Protein AF-A0A8D2KF83-F1 (afdb_monomer_lite)

Organism: Urocitellus parryii (NCBI:txid9999)

pLDDT: mean 86.52, std 8.96, range [52.28, 95.06]

Structure (mmCIF, N/CA/C/O backbone):
data_AF-A0A8D2KF83-F1
#
_entry.id   AF-A0A8D2KF83-F1
#
loop_
_atom_site.group_PDB
_atom_site.id
_atom_site.type_symbol
_atom_site.label_atom_id
_atom_site.label_alt_id
_atom_site.label_comp_id
_atom_site.label_asym_id
_atom_site.label_entity_id
_atom_site.label_seq_id
_atom_site.pdbx_PDB_ins_code
_atom_site.Cartn_x
_atom_site.Cartn_y
_atom_site.Cartn_z
_atom_site.occupancy
_atom_site.B_iso_or_equiv
_atom_site.auth_seq_id
_atom_site.auth_comp_id
_atom_site.auth_asym_id
_atom_site.auth_atom_id
_atom_site.pdbx_PDB_model_num
ATOM 1 N N . MET A 1 1 ? -5.659 -16.496 -5.831 1.00 52.28 1 MET A N 1
ATOM 2 C CA . MET A 1 1 ? -4.749 -15.343 -5.654 1.00 52.28 1 MET A CA 1
ATOM 3 C C . MET A 1 1 ? -4.440 -15.229 -4.173 1.00 52.28 1 MET A C 1
ATOM 5 O O . MET A 1 1 ? -5.376 -15.112 -3.394 1.00 52.28 1 MET A O 1
ATOM 9 N N . THR A 1 2 ? -3.176 -15.335 -3.769 1.00 66.31 2 THR A N 1
ATOM 10 C CA . THR A 1 2 ? -2.797 -15.250 -2.349 1.00 66.31 2 THR A CA 1
ATOM 11 C C . THR A 1 2 ? -2.281 -13.847 -2.061 1.00 66.31 2 THR A C 1
ATOM 13 O O . THR A 1 2 ? -1.298 -13.417 -2.662 1.00 66.31 2 THR A O 1
ATOM 16 N N . MET A 1 3 ? -2.948 -13.126 -1.159 1.00 77.25 3 MET A N 1
ATOM 17 C CA . MET A 1 3 ? -2.523 -11.797 -0.715 1.00 77.25 3 MET A CA 1
ATOM 18 C C . MET A 1 3 ? -1.147 -11.874 -0.042 1.00 77.25 3 MET A C 1
ATOM 20 O O . MET A 1 3 ? -0.952 -12.629 0.915 1.00 77.25 3 MET A O 1
ATOM 24 N N . GLY A 1 4 ? -0.189 -11.097 -0.554 1.00 82.75 4 GLY A N 1
ATOM 25 C CA . GLY A 1 4 ? 1.156 -10.984 0.022 1.00 82.75 4 GLY A CA 1
ATOM 26 C C . GLY A 1 4 ? 1.168 -10.257 1.373 1.00 82.75 4 GLY A C 1
ATOM 27 O O . GLY A 1 4 ? 0.194 -9.596 1.730 1.00 82.75 4 GLY A O 1
ATOM 28 N N . LYS A 1 5 ? 2.294 -10.342 2.097 1.00 86.25 5 LYS A N 1
ATOM 29 C CA . LYS A 1 5 ? 2.493 -9.728 3.426 1.00 86.25 5 LYS A CA 1
ATOM 30 C C . LYS A 1 5 ? 2.063 -8.253 3.475 1.00 86.25 5 LYS A C 1
ATOM 32 O O . LYS A 1 5 ? 1.302 -7.888 4.360 1.00 86.25 5 LYS A O 1
ATOM 37 N N . LEU A 1 6 ? 2.451 -7.463 2.470 1.00 86.94 6 LEU A N 1
ATOM 38 C CA . LEU A 1 6 ? 2.089 -6.045 2.348 1.00 86.94 6 LEU A CA 1
ATOM 39 C C . LEU A 1 6 ? 0.571 -5.807 2.448 1.00 86.94 6 LEU A C 1
ATOM 41 O O . LEU A 1 6 ? 0.119 -5.006 3.257 1.00 86.94 6 LEU A O 1
ATOM 45 N N . HIS A 1 7 ? -0.223 -6.537 1.662 1.00 89.44 7 HIS A N 1
ATOM 46 C CA . HIS A 1 7 ? -1.681 -6.385 1.646 1.00 89.44 7 HIS A CA 1
ATOM 47 C C . HIS A 1 7 ? -2.309 -6.759 2.988 1.00 89.44 7 HIS A C 1
ATOM 49 O O . HIS A 1 7 ? -3.249 -6.104 3.430 1.00 89.44 7 HIS A O 1
ATOM 55 N N . LYS A 1 8 ? -1.788 -7.813 3.635 1.00 89.88 8 LYS A N 1
ATOM 56 C CA . LYS A 1 8 ? -2.270 -8.256 4.948 1.00 89.88 8 LYS A CA 1
ATOM 57 C C . LYS A 1 8 ? -2.032 -7.188 6.007 1.00 89.88 8 LYS A C 1
ATOM 59 O O . LYS A 1 8 ? -2.953 -6.881 6.746 1.00 89.88 8 LYS A O 1
ATOM 64 N N . GLU A 1 9 ? -0.841 -6.598 6.039 1.00 90.75 9 GLU A N 1
ATOM 65 C CA . GLU A 1 9 ? -0.510 -5.543 7.001 1.00 90.75 9 GLU A CA 1
ATOM 66 C C . GLU A 1 9 ? -1.357 -4.284 6.803 1.00 90.75 9 GLU A C 1
ATOM 68 O O . GLU A 1 9 ? -1.806 -3.694 7.780 1.00 90.75 9 GLU A O 1
ATOM 73 N N . ILE A 1 10 ? -1.603 -3.878 5.551 1.00 91.25 10 ILE A N 1
ATOM 74 C CA . ILE A 1 10 ? -2.478 -2.735 5.251 1.00 91.25 10 ILE A CA 1
ATOM 75 C C . ILE A 1 10 ? -3.904 -3.026 5.730 1.00 91.25 10 ILE A C 1
ATOM 77 O O . ILE A 1 10 ? -4.496 -2.209 6.428 1.00 91.25 10 ILE A O 1
ATOM 81 N N . GLY A 1 11 ? -4.439 -4.206 5.402 1.00 92.25 11 GLY A N 1
ATOM 82 C CA . GLY A 1 11 ? -5.773 -4.614 5.845 1.00 92.25 11 GLY A CA 1
ATOM 83 C C . GLY A 1 11 ? -5.890 -4.686 7.368 1.00 92.25 11 GLY A C 1
ATOM 84 O O . GLY A 1 11 ? -6.856 -4.180 7.928 1.00 92.25 11 GLY A O 1
ATOM 85 N N . GLN A 1 12 ? -4.888 -5.257 8.043 1.00 93.12 12 GLN A N 1
ATOM 86 C CA . GLN A 1 12 ? -4.838 -5.322 9.504 1.00 93.12 12 GLN A CA 1
ATOM 87 C C . GLN A 1 12 ? -4.839 -3.933 10.137 1.00 93.12 12 GLN A C 1
ATOM 89 O O . GLN A 1 12 ? -5.606 -3.716 11.068 1.00 93.12 12 GLN A O 1
ATOM 94 N N . LEU A 1 13 ? -4.047 -2.991 9.615 1.00 93.62 13 LEU A N 1
ATOM 95 C CA . LEU A 1 13 ? -4.019 -1.626 10.137 1.00 93.62 13 LEU A CA 1
ATOM 96 C C . LEU A 1 13 ? -5.391 -0.950 10.038 1.00 93.62 13 LEU A C 1
ATOM 98 O O . LEU A 1 13 ? -5.814 -0.292 10.987 1.00 93.62 13 LEU A O 1
ATOM 102 N N . ILE A 1 14 ? -6.077 -1.110 8.901 1.00 92.88 14 ILE A N 1
ATOM 103 C CA . ILE A 1 14 ? -7.400 -0.514 8.671 1.00 92.88 14 ILE A CA 1
ATOM 104 C C . ILE A 1 14 ? -8.417 -1.084 9.663 1.00 92.88 14 ILE A C 1
ATOM 106 O O . ILE A 1 14 ? -9.109 -0.316 10.322 1.00 92.88 14 ILE A O 1
ATOM 110 N N . VAL A 1 15 ? -8.473 -2.413 9.801 1.00 93.81 15 VAL A N 1
ATOM 111 C CA . VAL A 1 15 ? -9.400 -3.083 10.727 1.00 93.81 15 VAL A CA 1
ATOM 112 C C . VAL A 1 15 ? -9.115 -2.671 12.171 1.00 93.81 15 VAL A C 1
ATOM 114 O O . VAL A 1 15 ? -10.012 -2.185 12.847 1.00 93.81 15 VAL A O 1
ATOM 117 N N . GLN A 1 16 ? -7.858 -2.754 12.614 1.00 92.31 16 GLN A N 1
ATOM 118 C CA . GLN A 1 16 ? -7.469 -2.381 13.979 1.00 92.31 16 GLN A CA 1
ATOM 119 C C . GLN A 1 16 ? -7.768 -0.915 14.293 1.00 92.31 16 GLN A C 1
ATOM 121 O O . GLN A 1 16 ? -8.161 -0.592 15.405 1.00 92.31 16 GLN A O 1
ATOM 126 N N . SER A 1 17 ? -7.588 -0.023 13.318 1.00 91.25 17 SER A N 1
ATOM 127 C CA . SER A 1 17 ? -7.868 1.401 13.514 1.00 91.25 17 SER A CA 1
ATOM 128 C C . SER A 1 17 ? -9.363 1.708 13.547 1.00 91.25 17 SER A C 1
ATOM 130 O O . SER A 1 17 ? -9.747 2.684 14.174 1.00 91.25 17 SER A O 1
ATOM 132 N N . ALA A 1 18 ? -10.190 0.903 12.878 1.00 89.50 18 ALA A N 1
ATOM 133 C CA . ALA A 1 18 ? -11.642 1.062 12.872 1.00 89.50 18 ALA A CA 1
ATOM 134 C C . ALA A 1 18 ? -12.328 0.407 14.085 1.00 89.50 18 ALA A C 1
ATOM 136 O O . ALA A 1 18 ? -13.418 0.825 14.463 1.00 89.50 18 ALA A O 1
ATOM 137 N N . GLU A 1 19 ? -11.719 -0.627 14.670 1.00 92.56 19 GLU A N 1
ATOM 138 C CA . GLU A 1 19 ? -12.278 -1.374 15.805 1.00 92.56 19 GLU A CA 1
ATOM 139 C C . GLU A 1 19 ? -11.899 -0.798 17.175 1.00 92.56 19 GLU A C 1
ATOM 141 O O . GLU A 1 19 ? -12.510 -1.186 18.168 1.00 92.56 19 GLU A O 1
ATOM 146 N N . ASP A 1 20 ? -10.913 0.099 17.249 1.00 92.00 20 ASP A N 1
ATOM 147 C CA . ASP A 1 20 ? -10.444 0.700 18.500 1.00 92.00 20 ASP A CA 1
ATOM 148 C C . ASP A 1 20 ? -11.245 1.974 18.844 1.00 92.00 20 ASP A C 1
ATOM 150 O O . ASP A 1 20 ? -11.011 3.024 18.239 1.00 92.00 20 ASP A O 1
ATOM 154 N N . PRO A 1 21 ? -12.179 1.921 19.816 1.00 89.38 21 PRO A N 1
ATOM 155 C CA . PRO A 1 21 ? -13.003 3.068 20.184 1.00 89.38 21 PRO A CA 1
ATOM 156 C C . PRO A 1 21 ? -12.237 4.134 20.979 1.00 89.38 21 PRO A C 1
ATOM 158 O O . PRO A 1 21 ? -12.748 5.240 21.147 1.00 89.38 21 PRO A O 1
ATOM 161 N N . GLU A 1 22 ? -11.046 3.818 21.498 1.00 94.19 22 GLU A N 1
ATOM 162 C CA . GLU A 1 22 ? -10.211 4.768 22.244 1.00 94.19 22 GLU A CA 1
ATOM 163 C C . GLU A 1 22 ? -9.269 5.553 21.324 1.00 94.19 22 GLU A C 1
ATOM 165 O O . GLU A 1 22 ? -8.672 6.556 21.730 1.00 94.19 22 GLU A O 1
ATOM 170 N N . LYS A 1 23 ? -9.148 5.126 20.066 1.00 93.56 23 LYS A N 1
ATOM 171 C CA . LYS A 1 23 ? -8.309 5.780 19.074 1.00 93.56 23 LYS A CA 1
ATOM 172 C C . LYS A 1 23 ? -8.998 7.020 18.522 1.00 93.56 23 LYS A C 1
ATOM 174 O O . LYS A 1 23 ? -10.080 6.959 17.949 1.00 93.56 23 LYS A O 1
ATOM 179 N N . SER A 1 24 ? -8.337 8.165 18.652 1.00 95.06 24 SER A N 1
ATOM 180 C CA . SER A 1 24 ? -8.831 9.413 18.068 1.00 95.06 24 SER A CA 1
ATOM 181 C C . SER A 1 24 ? -8.706 9.422 16.542 1.00 95.06 24 SER A C 1
ATOM 183 O O . SER A 1 24 ? -7.758 8.865 15.981 1.00 95.06 24 SER A O 1
ATOM 185 N N . ASP A 1 25 ? -9.583 10.172 15.872 1.00 93.94 25 ASP A N 1
ATOM 186 C CA . ASP A 1 25 ? -9.520 10.393 14.420 1.00 93.94 25 ASP A CA 1
ATOM 187 C C . ASP A 1 25 ? -8.131 10.872 13.963 1.00 93.94 25 ASP A C 1
ATOM 189 O O . ASP A 1 25 ? -7.599 10.421 12.948 1.00 93.94 25 ASP A O 1
ATOM 193 N N . SER A 1 26 ? -7.488 11.744 14.746 1.00 94.94 26 SER A N 1
ATOM 194 C CA . SER A 1 26 ? -6.135 12.239 14.469 1.00 94.94 26 SER A CA 1
ATOM 195 C C . SER A 1 26 ? -5.084 11.124 14.458 1.00 94.94 26 SER A C 1
ATOM 197 O O . SER A 1 26 ? -4.189 11.133 13.611 1.00 94.94 26 SER A O 1
ATOM 199 N N . GLN A 1 27 ? -5.185 10.153 15.371 1.00 93.44 27 GLN A N 1
ATOM 200 C CA . GLN A 1 27 ? -4.292 8.989 15.402 1.00 93.44 27 GLN A CA 1
ATOM 201 C C . GLN A 1 27 ? -4.560 8.058 14.217 1.00 93.44 27 GLN A C 1
ATOM 203 O O . GLN A 1 27 ? -3.614 7.584 13.595 1.00 93.44 27 GLN A O 1
ATOM 208 N N . VAL A 1 28 ? -5.828 7.846 13.847 1.00 93.75 28 VAL A N 1
ATOM 209 C CA . VAL A 1 28 ? -6.197 7.077 12.646 1.00 93.75 28 VAL A CA 1
ATOM 210 C C . VAL A 1 28 ? -5.576 7.701 11.392 1.00 93.75 28 VAL A C 1
ATOM 212 O O . VAL A 1 28 ? -4.927 7.009 10.605 1.00 93.75 28 VAL A O 1
ATOM 215 N N . ILE A 1 29 ? -5.708 9.021 11.226 1.00 94.25 29 ILE A N 1
ATOM 216 C CA . ILE A 1 29 ? -5.112 9.759 10.103 1.00 94.25 29 ILE A CA 1
ATOM 217 C C . ILE A 1 29 ? -3.585 9.623 10.111 1.00 94.25 29 ILE A C 1
ATOM 219 O O . ILE A 1 29 ? -2.984 9.386 9.060 1.00 94.25 29 ILE A O 1
ATOM 223 N N . GLN A 1 30 ? -2.948 9.758 11.278 1.00 94.31 30 GLN A N 1
ATOM 224 C CA . GLN A 1 30 ? -1.497 9.636 11.409 1.00 94.31 30 GLN A CA 1
ATOM 225 C C . GLN A 1 30 ? -1.002 8.244 11.003 1.00 94.31 30 GLN A C 1
ATOM 227 O O . GLN A 1 30 ? -0.040 8.140 10.240 1.00 94.31 30 GLN A O 1
ATOM 232 N N . ASP A 1 31 ? -1.679 7.190 11.442 1.00 93.06 31 ASP A N 1
ATOM 233 C CA . ASP A 1 31 ? -1.302 5.813 11.135 1.00 93.06 31 ASP A CA 1
ATOM 234 C C . ASP A 1 31 ? -1.465 5.484 9.651 1.00 93.06 31 ASP A C 1
ATOM 236 O O . ASP A 1 31 ? -0.565 4.903 9.036 1.00 93.06 31 ASP A O 1
ATOM 240 N N . ILE A 1 32 ? -2.569 5.925 9.038 1.00 92.62 32 ILE A N 1
ATOM 241 C CA . ILE A 1 32 ? -2.770 5.809 7.590 1.00 92.62 32 ILE A CA 1
ATOM 242 C C . ILE A 1 32 ? -1.664 6.564 6.847 1.00 92.62 32 ILE A C 1
ATOM 244 O O . ILE A 1 32 ? -1.087 6.030 5.897 1.00 92.62 32 ILE A O 1
ATOM 248 N N . ALA A 1 33 ? -1.318 7.778 7.283 1.00 92.88 33 ALA A N 1
ATOM 249 C CA . ALA A 1 33 ? -0.263 8.569 6.659 1.00 92.88 33 ALA A CA 1
ATOM 250 C C . ALA A 1 33 ? 1.112 7.888 6.764 1.00 92.88 33 ALA A C 1
ATOM 252 O O . ALA A 1 33 ? 1.864 7.865 5.786 1.00 92.88 33 ALA A O 1
ATOM 253 N N . LEU A 1 34 ? 1.445 7.307 7.920 1.00 93.31 34 LEU A N 1
ATOM 254 C CA . LEU A 1 34 ? 2.684 6.554 8.120 1.00 93.31 34 LEU A CA 1
ATOM 255 C C . LEU A 1 34 ? 2.728 5.314 7.226 1.00 93.31 34 LEU A C 1
ATOM 257 O O . LEU A 1 34 ? 3.694 5.134 6.482 1.00 93.31 34 LEU A O 1
ATOM 261 N N . LYS A 1 35 ? 1.658 4.512 7.207 1.00 93.75 35 LYS A N 1
ATOM 262 C CA . LYS A 1 35 ? 1.602 3.309 6.366 1.00 93.75 35 LYS A CA 1
ATOM 263 C C . LYS A 1 35 ? 1.671 3.644 4.883 1.00 93.75 35 LYS A C 1
ATOM 265 O O . LYS A 1 35 ? 2.365 2.972 4.126 1.00 93.75 35 LYS A O 1
ATOM 270 N N . THR A 1 36 ? 1.022 4.727 4.473 1.00 91.19 36 THR A N 1
ATOM 271 C CA . THR A 1 36 ? 1.084 5.230 3.099 1.00 91.19 36 THR A CA 1
ATOM 272 C C . THR A 1 36 ? 2.519 5.610 2.715 1.00 91.19 36 THR A C 1
ATOM 274 O O . THR A 1 36 ? 3.001 5.208 1.656 1.00 91.19 36 THR A O 1
ATOM 277 N N . LYS A 1 37 ? 3.263 6.296 3.596 1.00 90.00 37 LYS A N 1
ATOM 278 C CA . LYS A 1 37 ? 4.689 6.612 3.376 1.00 90.00 37 LYS A CA 1
ATOM 279 C C . LYS A 1 37 ? 5.567 5.364 3.260 1.00 90.00 37 LYS A C 1
ATOM 281 O O . LYS A 1 37 ? 6.474 5.346 2.426 1.00 90.00 37 LYS A O 1
ATOM 286 N N . GLU A 1 38 ? 5.313 4.320 4.049 1.00 90.44 38 GLU A N 1
ATOM 287 C CA . GLU A 1 38 ? 6.019 3.036 3.904 1.00 90.44 38 GLU A CA 1
ATOM 288 C C . GLU A 1 38 ? 5.788 2.424 2.518 1.00 90.44 38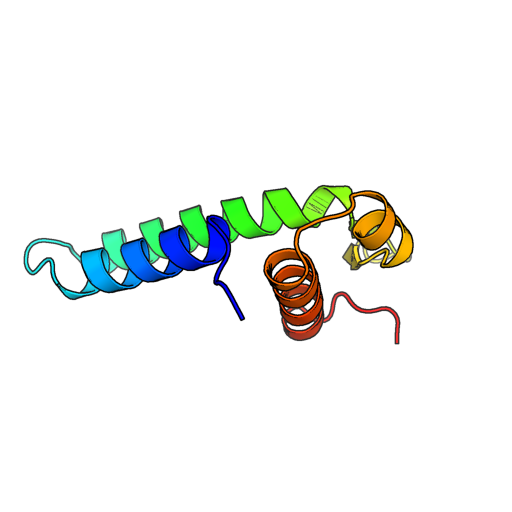 GLU A C 1
ATOM 290 O O . GLU A 1 38 ? 6.732 1.982 1.861 1.00 90.44 38 GLU A O 1
ATOM 295 N N . ILE A 1 39 ? 4.541 2.438 2.037 1.00 90.12 39 ILE A N 1
ATOM 296 C CA . ILE A 1 39 ? 4.201 1.922 0.708 1.00 90.12 39 ILE A CA 1
ATOM 297 C C . ILE A 1 39 ? 4.946 2.713 -0.377 1.00 90.12 39 ILE A C 1
ATOM 299 O O . ILE A 1 39 ? 5.576 2.113 -1.250 1.00 90.12 39 ILE A O 1
ATOM 303 N N . PHE A 1 40 ? 4.956 4.045 -0.295 1.00 86.25 40 PHE A N 1
ATOM 304 C CA . PHE A 1 40 ? 5.718 4.881 -1.227 1.00 86.25 40 PHE A CA 1
ATOM 305 C C . PHE A 1 40 ? 7.224 4.647 -1.149 1.00 86.25 40 PHE A C 1
ATOM 307 O O . PHE A 1 40 ? 7.899 4.701 -2.172 1.00 86.25 40 PHE A O 1
ATOM 314 N N . THR A 1 41 ? 7.760 4.343 0.031 1.00 86.69 41 THR A N 1
ATOM 315 C CA . THR A 1 41 ? 9.177 3.992 0.198 1.00 86.69 41 THR A CA 1
ATOM 316 C C . THR A 1 41 ? 9.516 2.689 -0.524 1.00 86.69 41 THR A C 1
ATOM 318 O O . THR A 1 41 ? 10.593 2.578 -1.103 1.00 86.69 41 THR A O 1
ATOM 321 N N . ASN A 1 42 ? 8.585 1.732 -0.574 1.00 84.81 42 ASN A N 1
ATOM 322 C CA . ASN A 1 42 ? 8.746 0.525 -1.385 1.00 84.81 42 ASN A CA 1
A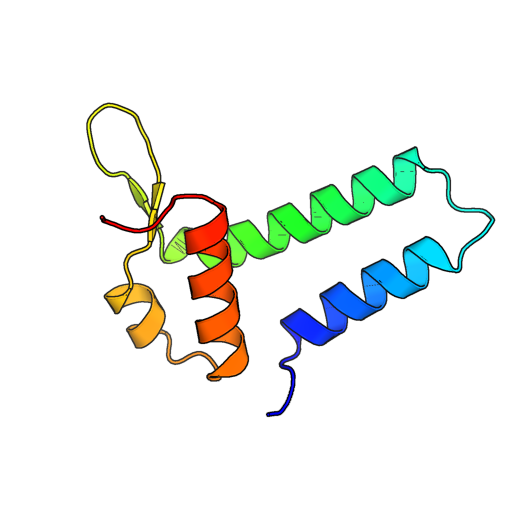TOM 323 C C . ASN A 1 42 ? 8.653 0.810 -2.888 1.00 84.81 42 ASN A C 1
ATOM 325 O O . ASN A 1 42 ? 9.294 0.113 -3.668 1.00 84.81 42 ASN A O 1
ATOM 329 N N . LEU A 1 43 ? 7.880 1.816 -3.303 1.00 85.75 43 LEU A N 1
ATOM 330 C CA . LEU A 1 43 ? 7.742 2.206 -4.710 1.00 85.75 43 LEU A CA 1
ATOM 331 C C . LEU A 1 43 ? 8.907 3.086 -5.202 1.00 85.75 43 LEU A C 1
ATOM 333 O O . LEU A 1 43 ? 9.284 3.014 -6.370 1.00 85.75 43 LEU A O 1
ATOM 337 N N . ALA A 1 44 ? 9.500 3.891 -4.316 1.00 86.44 44 ALA A N 1
ATOM 338 C CA . ALA A 1 44 ? 10.506 4.901 -4.643 1.00 86.44 44 ALA A CA 1
ATOM 339 C C . ALA A 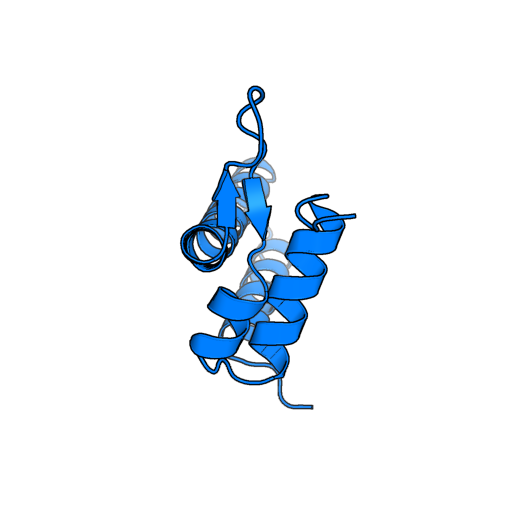1 44 ? 11.720 4.381 -5.445 1.00 86.44 44 ALA A C 1
ATOM 341 O O . ALA A 1 44 ? 12.089 5.056 -6.407 1.00 86.44 44 ALA A O 1
ATOM 342 N N . PRO A 1 45 ? 12.311 3.203 -5.147 1.00 88.38 45 PRO A N 1
ATOM 343 C CA . PRO A 1 45 ? 13.441 2.662 -5.909 1.00 88.38 45 PRO A CA 1
ATOM 344 C C . PRO A 1 45 ? 13.111 2.349 -7.370 1.00 88.38 45 PRO A C 1
ATOM 346 O O . PRO A 1 45 ? 14.014 2.222 -8.191 1.00 88.38 45 PRO A O 1
ATOM 349 N N . PHE A 1 46 ? 11.825 2.197 -7.686 1.00 88.38 46 PHE A N 1
ATOM 350 C CA . PHE A 1 46 ? 11.336 1.902 -9.029 1.00 88.38 46 PHE A CA 1
ATOM 351 C C . PHE A 1 46 ? 10.808 3.150 -9.725 1.00 88.38 46 PHE A C 1
ATOM 353 O O . PHE A 1 46 ? 10.307 3.053 -10.836 1.00 88.38 46 PHE A O 1
ATOM 360 N N . SER A 1 47 ? 10.891 4.317 -9.088 1.00 85.69 47 SER A N 1
ATOM 361 C CA . SER A 1 47 ? 10.470 5.581 -9.676 1.00 85.69 47 SER A CA 1
ATOM 362 C C . SER A 1 47 ? 11.676 6.420 -10.080 1.00 85.69 47 SER A C 1
ATOM 364 O O . SER A 1 47 ? 12.621 6.575 -9.312 1.00 85.69 47 SER A O 1
ATOM 366 N N . GLU A 1 48 ? 11.625 6.991 -11.275 1.00 85.12 48 GLU A N 1
ATOM 367 C CA . GLU A 1 48 ? 12.622 7.914 -11.806 1.00 85.12 48 GLU A CA 1
ATOM 368 C C . GLU A 1 48 ? 12.004 9.299 -11.992 1.00 85.12 48 GLU A C 1
ATOM 370 O O . GLU A 1 48 ? 10.809 9.440 -12.257 1.00 85.12 48 GLU A O 1
ATOM 375 N N . VAL A 1 49 ? 12.807 10.345 -11.824 1.00 79.25 49 VAL A N 1
ATOM 376 C CA . VAL A 1 49 ? 12.354 11.713 -12.086 1.00 79.25 49 VAL A CA 1
ATOM 377 C C . VAL A 1 49 ? 12.308 11.910 -13.599 1.00 79.25 49 VAL A C 1
ATOM 379 O O . VAL A 1 49 ? 13.325 11.756 -14.269 1.00 79.25 49 VAL A O 1
ATOM 382 N N . SER A 1 50 ? 11.134 12.230 -14.142 1.00 71.06 50 SER A N 1
ATOM 383 C CA . SER A 1 50 ? 10.974 12.578 -15.555 1.00 71.06 50 SER A CA 1
ATOM 384 C C . SER A 1 50 ? 10.715 14.073 -15.718 1.00 71.06 50 SER A C 1
ATOM 386 O O . SER A 1 50 ? 9.770 14.617 -15.145 1.00 71.06 50 SER A O 1
ATOM 388 N N . GLY A 1 51 ? 11.529 14.710 -16.564 1.00 62.81 51 GLY A N 1
ATOM 389 C CA . GLY A 1 51 ? 11.369 16.101 -16.991 1.00 62.81 51 GLY A CA 1
ATOM 390 C C . GLY A 1 51 ? 11.768 17.160 -15.956 1.00 62.81 51 GLY A C 1
ATOM 391 O O . GLY A 1 51 ? 12.060 16.868 -14.798 1.00 62.81 51 GLY A O 1
ATOM 392 N N . ASP A 1 52 ? 11.738 18.415 -16.407 1.00 55.78 52 ASP A N 1
ATOM 393 C CA . ASP A 1 52 ? 12.184 19.624 -15.687 1.00 55.78 52 ASP A CA 1
ATOM 394 C C . ASP A 1 52 ? 11.299 19.991 -14.468 1.00 55.78 52 ASP A C 1
ATOM 396 O O . ASP A 1 52 ? 11.593 20.908 -13.711 1.00 55.78 52 ASP A O 1
ATOM 400 N N . GLY A 1 53 ? 10.199 19.254 -14.254 1.00 60.12 53 GLY A N 1
ATOM 401 C CA . GLY A 1 53 ? 9.203 19.495 -13.200 1.00 60.12 53 GLY A CA 1
ATOM 402 C C . GLY A 1 53 ? 9.261 18.541 -12.002 1.00 60.12 53 GLY A C 1
ATOM 403 O O . GLY A 1 53 ? 8.351 18.556 -11.176 1.00 60.12 53 GLY A O 1
ATOM 404 N N . GLY A 1 54 ? 10.268 17.666 -11.906 1.00 66.06 54 GLY A N 1
ATOM 405 C CA . GLY A 1 54 ? 10.460 16.808 -10.727 1.00 66.06 54 GLY A CA 1
ATOM 406 C C . GLY A 1 54 ? 9.429 15.680 -10.548 1.00 66.06 54 GLY A C 1
ATOM 407 O O . GLY A 1 54 ? 9.429 15.008 -9.513 1.00 66.06 54 GLY A O 1
ATOM 408 N N . LYS A 1 55 ? 8.547 15.446 -11.531 1.00 74.44 55 LYS A N 1
ATOM 409 C CA . LYS A 1 55 ? 7.498 14.423 -11.444 1.00 74.44 55 LYS A CA 1
ATOM 410 C C . LYS A 1 55 ? 8.127 13.028 -11.455 1.00 74.44 55 LYS A C 1
ATOM 412 O O . LYS A 1 55 ? 8.884 12.681 -12.362 1.00 74.44 55 LYS A O 1
ATOM 417 N N . ARG A 1 56 ? 7.810 12.219 -10.441 1.00 81.81 56 ARG A N 1
ATOM 418 C CA . ARG A 1 56 ? 8.261 10.824 -10.357 1.00 81.81 56 ARG A CA 1
ATOM 419 C C . ARG A 1 56 ? 7.391 9.934 -11.225 1.00 81.81 56 ARG A C 1
ATOM 421 O O . ARG A 1 56 ? 6.166 10.013 -11.181 1.00 81.81 56 ARG A O 1
ATOM 428 N N . VAL A 1 57 ? 8.044 9.069 -11.981 1.00 88.1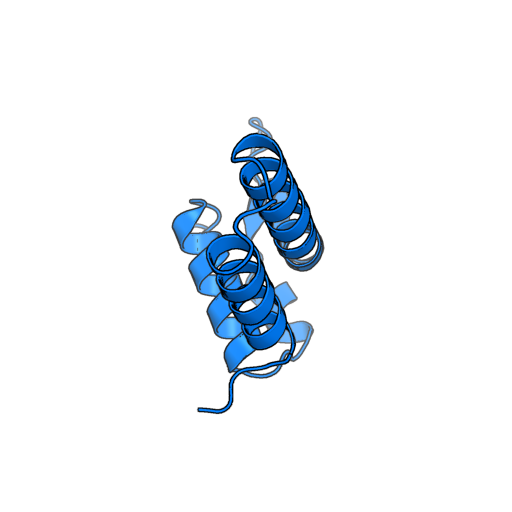2 57 VAL A N 1
ATOM 429 C CA . VAL A 1 57 ? 7.414 8.166 -12.930 1.00 88.12 57 VAL A CA 1
ATOM 430 C C . VAL A 1 57 ? 7.935 6.754 -12.696 1.00 88.12 57 VAL A C 1
ATOM 432 O O . VAL A 1 57 ? 9.126 6.553 -12.488 1.00 88.12 57 VAL A O 1
ATOM 435 N N . LEU A 1 58 ? 7.043 5.772 -12.686 1.00 89.44 58 LEU A N 1
ATOM 436 C CA . LEU A 1 58 ? 7.354 4.370 -12.468 1.00 89.44 58 LEU A CA 1
ATOM 437 C C . LEU A 1 58 ? 8.122 3.800 -13.667 1.00 89.44 58 LEU A C 1
ATOM 439 O O . LEU A 1 58 ? 7.641 3.792 -14.800 1.00 89.44 58 LEU A O 1
ATOM 443 N N . ASN A 1 59 ? 9.297 3.252 -13.388 1.00 89.94 59 ASN A N 1
ATOM 444 C CA . ASN A 1 59 ? 10.068 2.425 -14.294 1.00 89.94 59 ASN A CA 1
ATOM 445 C C . ASN A 1 59 ? 9.606 0.962 -14.150 1.00 89.94 59 ASN A C 1
ATOM 447 O O . ASN A 1 59 ? 9.981 0.247 -13.217 1.00 89.94 59 ASN A O 1
ATOM 451 N N . LEU A 1 60 ? 8.753 0.524 -15.080 1.00 85.12 60 LEU A N 1
ATOM 452 C CA . LEU A 1 60 ? 8.170 -0.824 -15.071 1.00 85.12 60 LEU A CA 1
ATOM 453 C C . LEU A 1 60 ? 9.215 -1.930 -15.210 1.00 85.12 60 LEU A C 1
ATOM 455 O O . LEU A 1 60 ? 9.063 -2.995 -14.615 1.00 85.12 60 LEU A O 1
ATOM 459 N N . GLU A 1 61 ? 10.280 -1.677 -15.964 1.00 86.94 61 GLU A N 1
ATOM 460 C CA . GLU A 1 61 ? 11.356 -2.647 -16.150 1.00 86.94 61 GLU A CA 1
ATOM 461 C C . GLU A 1 61 ? 12.115 -2.860 -14.836 1.00 86.94 61 GLU A C 1
ATOM 463 O O . GLU A 1 61 ? 12.335 -4.002 -14.431 1.00 86.94 61 GLU A O 1
ATOM 468 N N . ALA A 1 62 ? 12.419 -1.782 -14.103 1.00 87.88 62 ALA A N 1
ATOM 469 C CA . ALA A 1 62 ? 13.029 -1.863 -12.776 1.00 87.88 62 ALA A CA 1
ATOM 470 C C . ALA A 1 62 ? 12.134 -2.611 -11.770 1.00 87.88 62 ALA A C 1
ATOM 472 O O . ALA A 1 62 ? 12.629 -3.413 -10.972 1.00 87.88 62 ALA A O 1
ATOM 473 N N . LEU A 1 63 ? 10.814 -2.393 -11.832 1.00 88.06 63 LEU A N 1
ATOM 474 C CA . LEU A 1 63 ? 9.847 -3.095 -10.986 1.00 88.06 63 LEU A CA 1
ATOM 475 C C . LEU A 1 63 ? 9.843 -4.610 -11.270 1.00 88.06 63 LEU A C 1
ATOM 477 O O . LEU A 1 63 ? 9.961 -5.408 -10.338 1.00 88.06 63 LEU A O 1
ATOM 481 N N . LYS A 1 64 ? 9.794 -5.011 -12.549 1.00 86.88 64 LYS A N 1
ATOM 482 C CA . LYS A 1 64 ? 9.817 -6.425 -12.976 1.00 86.88 64 LYS A CA 1
ATOM 483 C C . LYS A 1 64 ? 11.141 -7.119 -12.660 1.00 86.88 64 LYS A C 1
ATOM 485 O O . LYS A 1 64 ? 11.158 -8.289 -12.273 1.00 86.88 64 LYS A O 1
ATOM 490 N N . GLN A 1 65 ? 12.267 -6.410 -12.775 1.00 88.69 65 GLN A N 1
ATOM 491 C CA . GLN A 1 65 ? 13.590 -6.950 -12.440 1.00 88.69 65 GLN A CA 1
ATOM 492 C C . GLN A 1 65 ? 13.706 -7.361 -10.969 1.00 88.69 65 GLN A C 1
ATOM 494 O O . GLN A 1 65 ? 14.433 -8.305 -10.652 1.00 88.69 65 GLN A O 1
ATOM 499 N N . LYS A 1 66 ? 12.963 -6.708 -10.066 1.00 86.69 66 LYS A N 1
ATOM 500 C CA . LYS A 1 66 ? 12.952 -7.057 -8.641 1.00 86.69 66 LYS A CA 1
ATOM 501 C C . LYS A 1 66 ? 12.297 -8.414 -8.351 1.00 86.69 66 LYS A C 1
ATOM 503 O O . LYS A 1 66 ? 12.540 -8.965 -7.279 1.00 86.69 66 LYS A O 1
ATOM 508 N N . ARG A 1 67 ? 11.518 -8.965 -9.296 1.00 85.38 67 ARG A N 1
ATOM 509 C CA . ARG A 1 67 ? 10.807 -10.253 -9.186 1.00 85.38 67 ARG A CA 1
ATOM 510 C C . ARG A 1 67 ? 9.949 -10.347 -7.923 1.00 85.38 67 ARG A C 1
ATOM 512 O O . ARG A 1 67 ? 10.045 -11.307 -7.154 1.00 85.38 67 ARG A O 1
ATOM 519 N N . PHE A 1 68 ? 9.119 -9.334 -7.689 1.00 86.19 68 PHE A N 1
ATOM 520 C CA . PHE A 1 68 ? 8.131 -9.406 -6.619 1.00 86.19 68 PHE A CA 1
ATOM 521 C C . PHE A 1 68 ? 7.151 -10.565 -6.849 1.00 86.19 68 PHE A C 1
ATOM 523 O O . PHE A 1 68 ? 6.912 -10.972 -7.987 1.00 86.19 68 PHE A O 1
ATOM 530 N N . PRO A 1 69 ? 6.514 -11.082 -5.784 1.00 89.62 69 PRO A N 1
ATOM 531 C CA . PRO A 1 69 ? 5.336 -11.917 -5.953 1.00 89.62 69 PRO A CA 1
ATOM 532 C C . PRO A 1 69 ? 4.283 -11.185 -6.807 1.00 89.62 69 PRO A C 1
ATOM 534 O O . PRO A 1 69 ? 4.079 -9.986 -6.587 1.00 89.62 69 PRO A O 1
ATOM 537 N N . PRO A 1 70 ? 3.547 -11.876 -7.700 1.00 88.75 70 PRO A N 1
ATOM 538 C CA . PRO A 1 70 ? 2.638 -11.226 -8.650 1.00 88.75 70 PRO A CA 1
ATOM 539 C C . PRO A 1 70 ? 1.615 -10.282 -8.009 1.00 88.75 70 PRO A C 1
ATOM 541 O O . PRO A 1 70 ? 1.300 -9.233 -8.558 1.00 88.75 70 PRO A O 1
ATOM 544 N N . ALA A 1 71 ? 1.110 -10.617 -6.817 1.00 88.50 71 ALA A N 1
ATOM 545 C CA . ALA A 1 71 ? 0.177 -9.754 -6.093 1.00 88.50 71 ALA A CA 1
ATOM 546 C C . ALA A 1 71 ? 0.812 -8.409 -5.698 1.00 88.50 71 ALA A C 1
ATOM 548 O O . ALA A 1 71 ? 0.180 -7.370 -5.833 1.00 88.50 71 ALA A O 1
ATOM 549 N N . THR A 1 72 ? 2.061 -8.425 -5.222 1.00 88.19 72 THR A N 1
ATOM 550 C CA . THR A 1 72 ? 2.781 -7.212 -4.808 1.00 88.19 72 THR A CA 1
ATOM 551 C C . THR A 1 72 ? 3.165 -6.362 -6.012 1.00 88.19 72 THR A C 1
ATOM 553 O O . THR A 1 72 ? 2.998 -5.150 -5.958 1.00 88.19 72 THR A O 1
ATOM 556 N N . GLU A 1 73 ? 3.624 -6.981 -7.102 1.00 89.19 73 GLU A N 1
ATOM 557 C CA . GLU A 1 73 ? 3.920 -6.262 -8.346 1.00 89.19 73 GLU A CA 1
ATOM 558 C C . GLU A 1 73 ? 2.674 -5.548 -8.884 1.00 89.19 73 GLU A C 1
ATOM 560 O O . GLU A 1 73 ? 2.702 -4.338 -9.106 1.00 89.19 73 GLU A O 1
ATOM 565 N N . ASN A 1 74 ? 1.556 -6.273 -8.999 1.00 90.00 74 ASN A N 1
ATOM 566 C CA . ASN A 1 74 ? 0.292 -5.707 -9.463 1.00 90.00 74 ASN A CA 1
ATOM 567 C C . ASN A 1 74 ? -0.200 -4.579 -8.555 1.00 90.00 74 ASN A C 1
ATOM 569 O O . ASN A 1 74 ? -0.711 -3.577 -9.045 1.00 90.00 74 ASN A O 1
ATOM 573 N N . PHE A 1 75 ? -0.058 -4.717 -7.239 1.00 90.75 75 PHE A N 1
ATOM 574 C CA . PHE A 1 75 ? -0.444 -3.659 -6.311 1.00 90.75 75 PHE A CA 1
ATOM 575 C C . PHE A 1 75 ? 0.391 -2.391 -6.504 1.00 90.75 75 PHE A C 1
ATOM 577 O O . PHE A 1 75 ? -0.176 -1.311 -6.634 1.00 90.75 75 PHE A O 1
ATOM 584 N N . LEU A 1 76 ? 1.720 -2.513 -6.584 1.00 89.88 76 LEU A N 1
ATOM 585 C CA . LEU A 1 76 ? 2.612 -1.369 -6.796 1.00 89.88 76 LEU A CA 1
ATOM 586 C C . LEU A 1 76 ? 2.370 -0.694 -8.154 1.00 89.88 76 LEU A C 1
ATOM 588 O O . LEU A 1 76 ? 2.397 0.532 -8.238 1.00 89.88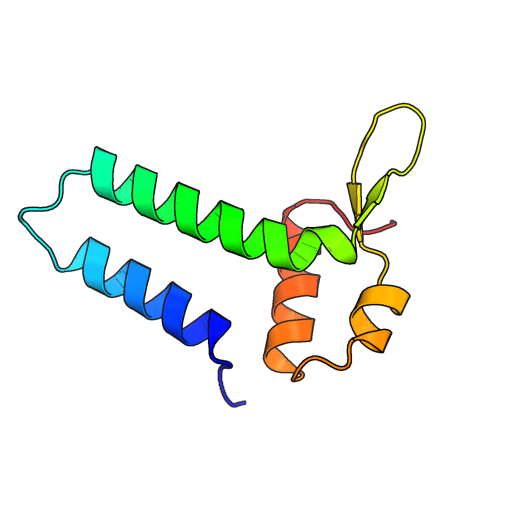 76 LEU A O 1
ATOM 592 N N . TYR A 1 77 ? 2.078 -1.478 -9.194 1.00 90.50 77 TYR A N 1
ATOM 593 C CA . TYR A 1 77 ? 1.700 -0.957 -10.506 1.00 90.50 77 TYR A CA 1
ATOM 594 C C . TYR A 1 77 ? 0.409 -0.130 -10.453 1.00 90.50 77 TYR A C 1
ATOM 596 O O . TYR A 1 77 ? 0.391 1.018 -10.897 1.00 90.50 77 TYR A O 1
ATOM 604 N N . HIS A 1 78 ? -0.666 -0.681 -9.882 1.00 91.44 78 HIS A N 1
ATOM 605 C CA . HIS A 1 78 ? -1.945 0.029 -9.793 1.00 91.44 78 HIS A CA 1
ATOM 606 C C . HIS A 1 78 ? -1.879 1.232 -8.851 1.00 91.44 78 HIS A C 1
ATOM 608 O O . HIS A 1 78 ? -2.523 2.244 -9.115 1.00 91.44 78 HIS A O 1
ATOM 614 N N . LEU A 1 79 ? -1.070 1.161 -7.792 1.00 90.50 79 LEU A N 1
ATOM 615 C CA . LEU A 1 79 ? -0.803 2.312 -6.939 1.00 90.50 79 LEU A CA 1
ATOM 616 C C . LEU A 1 79 ? -0.136 3.440 -7.734 1.00 90.50 79 LEU A C 1
ATOM 618 O O . LEU A 1 79 ? -0.602 4.572 -7.698 1.00 90.50 79 LEU A O 1
ATOM 622 N N . ALA A 1 80 ? 0.909 3.133 -8.505 1.00 89.75 80 ALA A N 1
ATOM 623 C CA . ALA A 1 80 ? 1.547 4.121 -9.370 1.00 89.75 80 ALA A CA 1
ATOM 624 C C . ALA A 1 80 ? 0.574 4.701 -10.413 1.00 89.75 80 ALA A C 1
ATOM 626 O O . ALA A 1 80 ? 0.661 5.883 -10.741 1.00 89.75 80 ALA A O 1
ATOM 627 N N . ALA A 1 81 ? -0.366 3.895 -10.919 1.00 89.44 81 ALA A N 1
ATOM 628 C CA . ALA A 1 81 ? -1.434 4.357 -11.804 1.00 89.44 81 ALA A CA 1
ATOM 629 C C . ALA A 1 81 ? -2.351 5.383 -11.125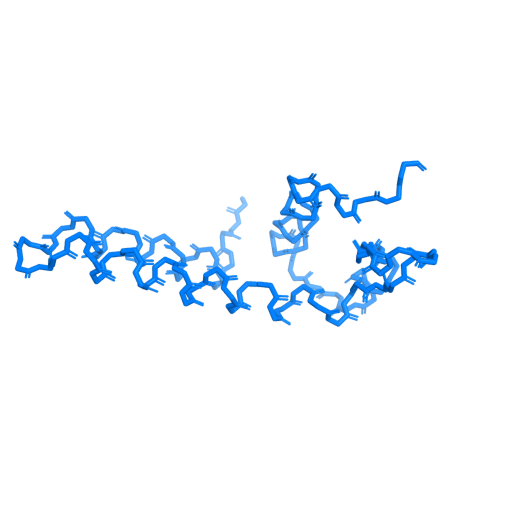 1.00 89.44 81 ALA A C 1
ATOM 631 O O . ALA A 1 81 ? -2.601 6.445 -11.695 1.00 89.44 81 ALA A O 1
ATOM 632 N N . ALA A 1 82 ? -2.806 5.090 -9.903 1.00 89.56 82 ALA A N 1
ATOM 633 C CA . ALA A 1 82 ? -3.653 5.988 -9.118 1.00 89.56 82 ALA A CA 1
ATOM 634 C C . ALA A 1 82 ? -2.953 7.323 -8.809 1.00 89.56 82 ALA A C 1
ATOM 636 O O . ALA A 1 82 ? -3.574 8.379 -8.875 1.00 89.56 82 ALA A O 1
ATOM 637 N N . GLU A 1 83 ? -1.642 7.280 -8.578 1.00 86.81 83 GLU A N 1
ATOM 638 C CA . GLU A 1 83 ? -0.796 8.448 -8.300 1.00 86.81 83 GLU A CA 1
ATOM 639 C C . GLU A 1 83 ? -0.307 9.170 -9.571 1.00 86.81 83 GLU A C 1
ATOM 641 O O . GLU A 1 83 ? 0.563 10.040 -9.515 1.00 86.81 83 GLU A O 1
ATOM 646 N N . GLN A 1 84 ? -0.837 8.810 -10.747 1.00 87.00 84 GLN A N 1
ATOM 647 C CA . GLN A 1 84 ? -0.463 9.391 -12.044 1.00 87.00 84 GLN A CA 1
ATOM 648 C C . GLN A 1 84 ? 1.047 9.320 -12.345 1.00 87.00 84 GLN A C 1
ATOM 650 O O . GLN A 1 84 ? 1.605 10.197 -13.018 1.00 87.00 84 GLN A O 1
ATOM 655 N N . MET A 1 85 ? 1.704 8.269 -11.851 1.00 87.50 85 MET A N 1
ATOM 656 C CA . MET A 1 85 ? 3.133 8.000 -12.011 1.00 87.50 85 MET A CA 1
ATOM 657 C C . MET A 1 85 ? 3.430 7.101 -13.219 1.00 87.50 85 MET A C 1
ATOM 659 O O . MET A 1 85 ? 4.562 6.665 -13.374 1.00 87.50 85 MET A O 1
ATOM 663 N N . LEU A 1 86 ? 2.467 6.765 -14.076 1.00 83.94 86 LEU A N 1
ATOM 664 C CA . LEU A 1 86 ? 2.747 5.981 -15.286 1.00 83.94 86 LEU A CA 1
ATOM 665 C C . LEU A 1 86 ? 3.240 6.890 -16.423 1.00 83.94 86 LEU A C 1
ATOM 667 O O . LEU A 1 86 ? 2.740 8.005 -16.581 1.00 83.94 86 LEU A O 1
ATOM 671 N N . LYS A 1 87 ? 4.206 6.411 -17.226 1.00 73.69 87 LYS A N 1
ATOM 672 C CA . LYS A 1 87 ? 4.499 7.017 -18.538 1.00 73.69 87 LYS A CA 1
ATOM 673 C C . LYS A 1 87 ? 3.279 6.776 -19.424 1.00 73.69 87 LYS A C 1
ATOM 675 O O . LYS A 1 87 ? 2.962 5.617 -19.686 1.00 73.69 87 LYS A O 1
ATOM 680 N N . LEU A 1 88 ? 2.587 7.852 -19.796 1.00 60.06 88 LEU A N 1
ATOM 681 C CA . LEU A 1 88 ? 1.558 7.841 -20.837 1.00 60.06 88 LEU A CA 1
ATOM 682 C C . LEU A 1 88 ? 2.220 7.813 -22.215 1.00 60.06 88 LEU A C 1
ATOM 684 O O . LEU A 1 88 ? 3.247 8.513 -22.370 1.00 60.06 88 LEU A O 1
#

Foldseek 3Di:
DDADPLVVVVVVLVVVQVPDPVDDPVNNVVSNVVSVVVLVVVQVVQWDQDDPPRQTAGNLVSLVVVVDDPNSSVVSVVVCVVVVRYDD

Radius of gyration: 15.17 Å; chains: 1; bounding box: 27×35×43 Å

InterPro domains:
  IPR037516 Tripartite DENN domain [PS50211] (1-88)
  IPR042431 DENN domain-containing protein 10 [PTHR28544] (1-87)

Sequence (88 aa):
MTMGKLHKEIGQLIVQSAEDPEKSDSQVIQDIALKTKEIFTNLAPFSEVSGDGGKRVLNLEALKQKRFPPATENFLYHLAAAEQMLKL

Secondary structure (DSSP, 8-state):
-PPPHHHHHHHHHHHHHHH-TTS-HHHHHHHHHHHHHHHHHHHGGGEEEETTTTEEEE-HHHHHHTT--HHHHHHHHHHHHHTT-S--